Protein AF-A0A011T471-F1 (afdb_monomer_lite)

Structure (mmCIF, N/CA/C/O backbone):
data_AF-A0A011T471-F1
#
_entry.id   AF-A0A011T471-F1
#
loop_
_atom_site.group_PDB
_atom_site.id
_atom_site.type_symbol
_atom_site.label_atom_id
_atom_site.label_alt_id
_atom_site.label_comp_id
_atom_site.label_asym_id
_atom_site.label_entity_id
_atom_site.label_seq_id
_atom_site.pdbx_PDB_ins_code
_atom_site.Cartn_x
_atom_site.Cartn_y
_atom_site.Cartn_z
_atom_site.occupancy
_atom_site.B_iso_or_equiv
_atom_site.auth_seq_id
_atom_site.auth_comp_id
_atom_site.auth_asym_id
_atom_site.auth_atom_id
_atom_site.pdbx_PDB_model_num
ATOM 1 N N . MET A 1 1 ? -47.730 -5.433 64.786 1.00 40.16 1 MET A N 1
ATOM 2 C CA . MET A 1 1 ? -47.830 -6.507 63.775 1.00 40.16 1 MET A CA 1
ATOM 3 C C . MET A 1 1 ? -47.395 -5.892 62.450 1.00 40.16 1 MET A C 1
ATOM 5 O O . MET A 1 1 ? -48.191 -5.248 61.793 1.00 40.16 1 MET A O 1
ATOM 9 N N . GLU A 1 2 ? -46.095 -5.663 62.281 1.00 44.97 2 GLU A N 1
ATOM 10 C CA . GLU A 1 2 ? -45.136 -6.605 61.672 1.00 44.97 2 GLU A CA 1
ATOM 11 C C . GLU A 1 2 ? -45.407 -6.856 60.178 1.00 44.97 2 GLU A C 1
ATOM 13 O O . GLU A 1 2 ? -46.270 -7.660 59.844 1.00 44.97 2 GLU A O 1
ATOM 18 N N . ARG A 1 3 ? -44.616 -6.242 59.282 1.00 47.84 3 ARG A N 1
ATOM 19 C CA . ARG A 1 3 ? -43.534 -6.933 58.549 1.00 47.84 3 ARG A CA 1
ATOM 20 C C . ARG A 1 3 ? -42.792 -6.006 57.574 1.00 47.84 3 ARG A C 1
ATOM 22 O O . ARG A 1 3 ? -43.368 -5.146 56.921 1.00 47.84 3 ARG A O 1
ATOM 29 N N . SER A 1 4 ? -41.485 -6.243 57.564 1.00 54.59 4 SER A N 1
ATOM 30 C CA . SER A 1 4 ? -40.377 -5.610 56.847 1.00 54.59 4 SER A CA 1
ATOM 31 C C . SER A 1 4 ? -40.381 -5.774 55.309 1.00 54.59 4 SER A C 1
ATOM 33 O O . SER A 1 4 ? -41.175 -6.553 54.780 1.00 54.59 4 SER A O 1
ATOM 35 N N . PRO A 1 5 ? -39.478 -5.057 54.600 1.00 54.97 5 PRO A N 1
ATOM 36 C CA . PRO A 1 5 ? -39.485 -4.857 53.151 1.00 54.97 5 PRO A CA 1
ATOM 37 C C . PRO A 1 5 ? -38.735 -5.962 52.386 1.00 54.97 5 PRO A C 1
ATOM 39 O O . PRO A 1 5 ? -37.699 -6.445 52.837 1.00 54.97 5 PRO A O 1
ATOM 42 N N . HIS A 1 6 ? -39.212 -6.310 51.188 1.00 49.66 6 HIS A N 1
ATOM 43 C CA . HIS A 1 6 ? -38.462 -7.102 50.208 1.00 49.66 6 HIS A CA 1
ATOM 44 C C . HIS A 1 6 ? -38.156 -6.243 48.976 1.00 49.66 6 HIS A C 1
ATOM 46 O O . HIS A 1 6 ? -39.046 -5.611 48.412 1.00 49.66 6 HIS A O 1
ATOM 52 N N . GLY A 1 7 ? -36.864 -6.181 48.644 1.00 45.34 7 GLY A N 1
ATOM 53 C CA . GLY A 1 7 ? -36.257 -5.269 47.680 1.00 45.34 7 GLY A CA 1
ATOM 54 C C . GLY A 1 7 ? -36.602 -5.498 46.200 1.00 45.34 7 GLY A C 1
ATOM 55 O O . GLY A 1 7 ? -37.344 -6.417 45.847 1.00 45.34 7 GLY A O 1
ATOM 56 N N . PRO A 1 8 ? -36.061 -4.637 45.322 1.00 47.59 8 PRO A N 1
ATOM 57 C CA . PRO A 1 8 ? -36.344 -4.657 43.894 1.00 47.59 8 PRO A CA 1
ATOM 58 C C . PRO A 1 8 ? -35.704 -5.875 43.218 1.00 47.59 8 PRO A C 1
ATOM 60 O O . PRO A 1 8 ? -34.502 -6.108 43.322 1.00 47.59 8 PRO A O 1
ATOM 63 N N . SER A 1 9 ? -36.524 -6.649 42.505 1.00 52.69 9 SER A N 1
ATOM 64 C CA . SER A 1 9 ? -36.047 -7.663 41.566 1.00 52.69 9 SER A CA 1
ATOM 65 C C . SER A 1 9 ? -35.572 -6.984 40.288 1.00 52.69 9 SER A C 1
ATOM 67 O O . SER A 1 9 ? -36.368 -6.631 39.419 1.00 52.69 9 SER A O 1
ATOM 69 N N . ASP A 1 10 ? -34.258 -6.831 40.203 1.00 44.59 10 ASP A N 1
ATOM 70 C CA . ASP A 1 10 ? -33.508 -6.674 38.965 1.00 44.59 10 ASP A CA 1
ATOM 71 C C . ASP A 1 10 ? -33.844 -7.833 38.012 1.00 44.59 10 ASP A C 1
ATOM 73 O O . ASP A 1 10 ? -33.584 -9.005 38.308 1.00 44.59 10 ASP A O 1
ATOM 77 N N . ARG A 1 11 ? -34.441 -7.524 36.858 1.00 47.59 11 ARG A N 1
ATOM 78 C CA . ARG A 1 11 ? -34.592 -8.478 35.755 1.00 47.59 11 ARG A CA 1
ATOM 79 C C . ARG A 1 11 ? -33.943 -7.886 34.514 1.00 47.59 11 ARG A C 1
ATOM 81 O O . ARG A 1 11 ? -34.537 -7.099 33.784 1.00 47.59 11 ARG A O 1
ATOM 88 N N . LEU A 1 12 ? -32.691 -8.287 34.335 1.00 54.47 12 LEU A N 1
ATOM 89 C CA . LEU A 1 12 ? -31.841 -8.034 33.178 1.00 54.47 12 LEU A CA 1
ATOM 90 C C . LEU A 1 12 ? -32.555 -8.383 31.854 1.00 54.47 12 LEU A C 1
ATOM 92 O O . LEU A 1 12 ? -33.213 -9.427 31.779 1.00 54.47 12 LEU A O 1
ATOM 96 N N . PRO A 1 13 ? -32.380 -7.584 30.786 1.00 47.97 13 PRO A N 1
ATOM 97 C CA . PRO A 1 13 ? -32.756 -7.979 29.437 1.00 47.97 13 PRO A CA 1
ATOM 98 C C . PRO A 1 13 ? -31.849 -9.107 28.924 1.00 47.97 13 PRO A C 1
ATOM 100 O O . PRO A 1 13 ? -30.639 -9.137 29.151 1.00 47.97 13 PRO A O 1
ATOM 103 N N . GLY A 1 14 ? -32.480 -10.071 28.254 1.00 42.22 14 GLY A N 1
ATOM 104 C CA . GLY A 1 14 ? -31.852 -11.275 27.736 1.00 42.22 14 GLY A CA 1
ATOM 105 C C . GLY A 1 14 ? -30.811 -11.011 26.647 1.00 42.22 14 GLY A C 1
ATOM 106 O O . GLY A 1 14 ? -31.019 -10.203 25.749 1.00 42.22 14 GLY A O 1
ATOM 107 N N . ARG A 1 15 ? -29.705 -11.761 26.760 1.00 50.09 15 ARG A N 1
ATOM 108 C CA . ARG A 1 15 ? -29.009 -12.512 25.694 1.00 50.09 15 ARG A CA 1
ATOM 109 C C . ARG A 1 15 ? -29.400 -12.048 24.280 1.00 50.09 15 ARG A C 1
ATOM 111 O O . ARG A 1 15 ? -30.465 -12.396 23.795 1.00 50.09 15 ARG A O 1
ATOM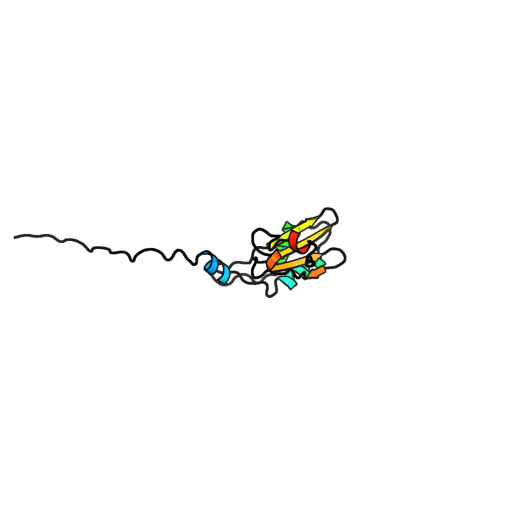 118 N N . GLY A 1 16 ? -28.588 -11.253 23.598 1.00 38.47 16 GLY A N 1
ATOM 119 C CA . GLY A 1 16 ? -27.264 -11.675 23.150 1.00 38.47 16 GLY A CA 1
ATOM 120 C C . GLY A 1 16 ? -27.361 -12.087 21.684 1.00 38.47 16 GLY A C 1
ATOM 121 O O . GLY A 1 16 ? -27.226 -13.264 21.363 1.00 38.47 16 GLY A O 1
ATOM 122 N N . GLU A 1 17 ? -27.634 -11.114 20.812 1.00 40.22 17 GLU A N 1
ATOM 123 C CA . GLU A 1 17 ? -27.456 -11.249 19.367 1.00 40.22 17 GLU A CA 1
ATOM 124 C C . GLU A 1 17 ? -25.958 -11.407 19.075 1.00 40.22 17 GLU A C 1
ATOM 126 O O . GLU A 1 17 ? -25.211 -10.449 18.876 1.00 40.22 17 GLU A O 1
ATOM 131 N N . VAL A 1 18 ? -25.492 -12.651 19.107 1.00 45.94 18 VAL A N 1
ATOM 132 C CA . VAL A 1 18 ? -24.177 -13.050 18.607 1.00 45.94 18 VAL A CA 1
ATOM 133 C C . VAL A 1 18 ? -24.251 -13.137 17.087 1.00 45.94 18 VAL A C 1
ATOM 135 O O . VAL A 1 18 ? -24.429 -14.204 16.513 1.00 45.94 18 VAL A O 1
ATOM 138 N N . GLY A 1 19 ? -24.174 -11.986 16.426 1.00 40.78 19 GLY A N 1
ATOM 139 C CA . GLY A 1 19 ? -24.288 -11.946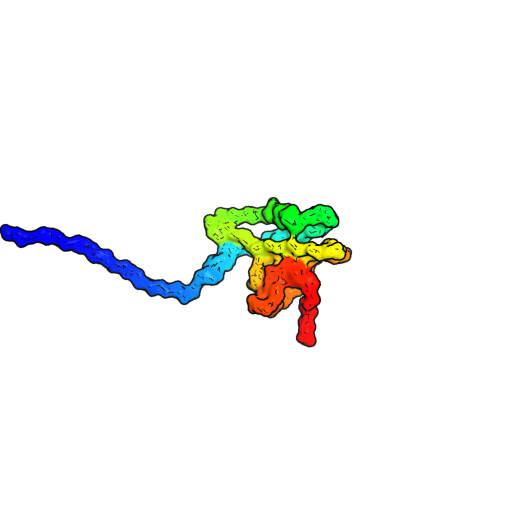 14.971 1.00 40.78 19 GLY A CA 1
ATOM 140 C C . GLY A 1 19 ? -23.851 -10.651 14.305 1.00 40.78 19 GLY A C 1
ATOM 141 O O . GLY A 1 19 ? -24.366 -10.367 13.239 1.00 40.78 19 GLY A O 1
ATOM 142 N N . ASP A 1 20 ? -22.964 -9.839 14.901 1.00 40.16 20 ASP A N 1
ATOM 143 C CA . ASP A 1 20 ? -22.550 -8.583 14.238 1.00 40.16 20 ASP A CA 1
ATOM 144 C C . ASP A 1 20 ? -21.208 -7.977 14.711 1.00 40.16 20 ASP A C 1
ATOM 146 O O . ASP A 1 20 ? -20.893 -6.829 14.413 1.00 40.16 20 ASP A O 1
ATOM 150 N N . ALA A 1 21 ? -20.369 -8.701 15.464 1.00 39.41 21 ALA A N 1
ATOM 151 C CA . ALA A 1 21 ? -19.121 -8.112 15.979 1.00 39.41 21 ALA A CA 1
ATOM 152 C C . ALA A 1 21 ? -18.076 -7.852 14.871 1.00 39.41 21 ALA A C 1
ATOM 154 O O . ALA A 1 21 ? -17.383 -6.836 14.894 1.00 39.41 21 ALA A O 1
ATOM 155 N N . ALA A 1 22 ? -18.010 -8.720 13.856 1.00 43.00 22 ALA A N 1
ATOM 156 C CA . ALA A 1 22 ? -17.083 -8.551 12.736 1.00 43.00 22 ALA A CA 1
ATOM 157 C C . ALA A 1 22 ? -17.525 -7.447 11.756 1.00 43.00 22 ALA A C 1
ATOM 159 O O . ALA A 1 22 ? -16.684 -6.772 11.167 1.00 43.00 22 ALA A O 1
ATOM 160 N N . ALA A 1 23 ? -18.834 -7.216 11.604 1.00 36.72 23 ALA A N 1
ATOM 161 C CA . ALA A 1 23 ? -19.352 -6.164 10.731 1.00 36.72 23 ALA A CA 1
ATOM 162 C C . ALA A 1 23 ? -19.201 -4.765 11.356 1.00 36.72 23 ALA A C 1
ATOM 164 O O . ALA A 1 23 ? -18.864 -3.813 10.650 1.00 36.72 23 ALA A O 1
ATOM 165 N N . ARG A 1 24 ? -19.345 -4.635 12.684 1.00 38.81 24 ARG A N 1
ATOM 166 C CA . ARG A 1 24 ? -19.198 -3.347 13.394 1.00 38.81 24 ARG A CA 1
ATOM 167 C C . ARG A 1 24 ? -17.767 -2.829 13.461 1.00 38.81 24 ARG A C 1
ATOM 169 O O . ARG A 1 24 ? -17.579 -1.619 13.502 1.00 38.81 24 ARG A O 1
ATOM 176 N N . HIS A 1 25 ? -16.761 -3.703 13.430 1.00 45.41 25 HIS A N 1
ATOM 177 C CA . HIS A 1 25 ? -15.358 -3.273 13.356 1.00 45.41 25 HIS A CA 1
ATOM 178 C C . HIS A 1 25 ? -14.988 -2.653 12.002 1.00 45.41 25 HIS A C 1
ATOM 180 O O . HIS A 1 25 ? -14.0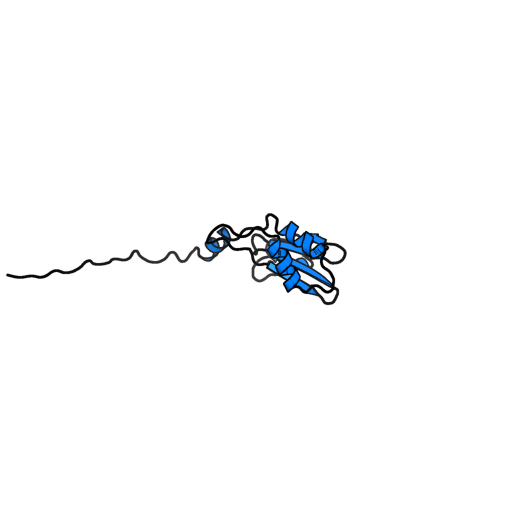75 -1.839 11.934 1.00 45.41 25 HIS A O 1
ATOM 186 N N . LEU A 1 26 ? -15.715 -2.980 10.929 1.00 47.31 26 LEU A N 1
ATOM 187 C CA . LEU A 1 26 ? -15.411 -2.495 9.581 1.00 47.31 26 LEU A CA 1
ATOM 188 C C . LEU A 1 26 ? -15.963 -1.087 9.306 1.00 47.31 26 LEU A C 1
ATOM 190 O O . LEU A 1 26 ? -15.396 -0.367 8.486 1.00 47.31 26 LEU A O 1
ATOM 194 N N . SER A 1 27 ? -17.031 -0.676 9.998 1.00 48.72 27 SER A N 1
ATOM 195 C CA . SER A 1 27 ? -17.639 0.656 9.839 1.00 48.72 27 SER A CA 1
ATOM 196 C C . SER A 1 27 ? -16.823 1.792 10.470 1.00 48.72 27 SER A C 1
ATOM 198 O O . SER A 1 27 ? -17.070 2.948 10.145 1.00 48.72 27 SER A O 1
ATOM 200 N N . GLY A 1 28 ? -15.854 1.481 11.341 1.00 49.81 28 GLY A N 1
ATOM 201 C CA . GLY A 1 28 ? -14.931 2.456 11.941 1.00 49.81 28 GLY A CA 1
ATOM 202 C C . GLY A 1 28 ? -13.574 2.559 11.236 1.00 49.81 28 GLY A C 1
ATOM 203 O O . GLY A 1 28 ? -12.768 3.421 11.575 1.00 49.81 28 GLY A O 1
ATOM 204 N N . LEU A 1 29 ? -13.282 1.697 10.257 1.00 54.03 29 LEU A N 1
ATOM 205 C CA . LEU A 1 29 ? -12.012 1.773 9.541 1.00 54.03 29 LEU A CA 1
ATOM 206 C C . LEU A 1 29 ? -12.089 2.866 8.482 1.00 54.03 29 LEU A C 1
ATOM 208 O O . LEU A 1 29 ? -12.822 2.741 7.492 1.00 54.03 29 LEU A O 1
ATOM 212 N N . ARG A 1 30 ? -11.310 3.935 8.677 1.00 62.69 30 ARG A N 1
ATOM 213 C CA . ARG A 1 30 ? -11.191 4.982 7.664 1.00 62.69 30 ARG A CA 1
ATOM 214 C C . ARG A 1 30 ? -10.506 4.373 6.446 1.00 62.69 30 ARG A C 1
ATOM 216 O O . ARG A 1 30 ? -9.363 3.922 6.508 1.00 62.69 30 ARG A O 1
ATOM 223 N N . GLY A 1 31 ? -11.293 4.268 5.378 1.00 55.91 31 GLY A N 1
ATOM 224 C CA . GLY A 1 31 ? -10.908 3.634 4.130 1.00 55.91 31 GLY A CA 1
ATOM 225 C C . GLY A 1 31 ? -9.850 4.428 3.356 1.00 55.91 31 GLY A C 1
ATOM 226 O O . GLY A 1 31 ? -9.453 5.516 3.763 1.00 55.91 31 GLY A O 1
ATOM 227 N N . PRO A 1 32 ? -9.421 3.891 2.207 1.00 56.38 32 PRO A N 1
ATOM 228 C CA . PRO A 1 32 ? -8.220 4.307 1.487 1.00 56.38 32 PRO A CA 1
ATOM 229 C C . PRO A 1 32 ? -8.264 5.670 0.781 1.00 56.38 32 PRO A C 1
ATOM 231 O O . PRO A 1 32 ? -7.397 5.948 -0.050 1.00 56.38 32 PRO A O 1
ATOM 234 N N . GLU A 1 33 ? -9.256 6.515 1.055 1.00 58.81 33 GLU A N 1
ATOM 235 C CA . GLU A 1 33 ? -9.340 7.837 0.433 1.00 58.81 33 GLU A CA 1
ATOM 236 C C . GLU A 1 33 ? -8.112 8.666 0.842 1.00 58.81 33 GLU A C 1
ATOM 238 O O . GLU A 1 33 ? -7.909 8.976 2.013 1.00 58.81 33 GLU A O 1
ATOM 243 N N . GLY A 1 34 ? -7.228 8.927 -0.126 1.00 70.38 34 GLY A N 1
ATOM 244 C CA . GLY A 1 34 ? -5.909 9.537 0.081 1.00 70.38 34 GLY A CA 1
ATOM 245 C C . GLY A 1 34 ? -4.796 8.578 0.535 1.00 70.38 34 GLY A C 1
ATOM 246 O O . GLY A 1 34 ? -3.622 8.915 0.399 1.00 70.38 34 GLY A O 1
ATOM 247 N N . ALA A 1 35 ? -5.113 7.362 0.996 1.00 85.00 35 ALA A N 1
ATOM 248 C CA . ALA A 1 35 ? -4.102 6.393 1.432 1.00 85.00 35 ALA A CA 1
ATOM 249 C C . ALA A 1 35 ? -3.224 5.916 0.277 1.00 85.00 35 ALA A C 1
ATOM 251 O O . ALA A 1 35 ? -2.008 5.818 0.413 1.00 85.00 35 ALA A O 1
ATOM 252 N N . ALA A 1 36 ? -3.829 5.660 -0.882 1.00 86.38 36 ALA A N 1
ATOM 253 C CA . ALA A 1 36 ? -3.071 5.253 -2.054 1.00 86.38 36 ALA A CA 1
ATOM 254 C C . ALA A 1 36 ? -2.096 6.350 -2.512 1.00 86.38 36 ALA A C 1
ATOM 256 O O . ALA A 1 36 ? -0.979 6.028 -2.893 1.00 86.38 36 ALA A O 1
ATOM 257 N N . ASP A 1 37 ? -2.471 7.627 -2.418 1.00 89.75 37 ASP A N 1
ATOM 258 C CA . ASP A 1 37 ? -1.584 8.746 -2.762 1.00 89.75 37 ASP A CA 1
ATOM 259 C C . ASP A 1 37 ? -0.462 8.931 -1.738 1.00 89.75 37 ASP A C 1
ATOM 261 O O . ASP A 1 37 ? 0.693 9.117 -2.118 1.00 89.75 37 ASP A O 1
ATOM 265 N N . ALA A 1 38 ? -0.767 8.788 -0.445 1.00 91.19 38 ALA A N 1
ATOM 266 C CA . ALA A 1 38 ? 0.241 8.806 0.611 1.00 91.19 38 ALA A CA 1
ATOM 267 C C . ALA A 1 38 ? 1.270 7.676 0.441 1.00 91.19 38 ALA A C 1
ATOM 269 O O . ALA A 1 38 ? 2.476 7.924 0.510 1.00 91.19 38 ALA A O 1
ATOM 270 N N . ILE A 1 39 ? 0.804 6.450 0.176 1.00 93.44 39 ILE A N 1
ATOM 271 C CA . ILE A 1 39 ? 1.669 5.287 -0.056 1.00 93.44 39 ILE A CA 1
ATOM 272 C C . ILE A 1 39 ? 2.504 5.492 -1.322 1.00 93.44 39 ILE A C 1
ATOM 274 O O . ILE A 1 39 ? 3.717 5.307 -1.277 1.00 93.44 39 ILE A O 1
ATOM 278 N N . LEU A 1 40 ? 1.885 5.909 -2.433 1.00 92.69 40 LEU A N 1
ATOM 279 C CA . LEU A 1 40 ? 2.588 6.184 -3.689 1.00 92.69 40 LEU A CA 1
ATOM 280 C C . LEU A 1 40 ? 3.712 7.204 -3.496 1.00 92.69 40 LEU A C 1
ATOM 282 O O . LEU A 1 40 ? 4.836 6.935 -3.909 1.00 92.69 40 LEU A O 1
ATOM 286 N N . ALA A 1 41 ? 3.425 8.338 -2.853 1.00 93.00 41 ALA A N 1
ATOM 287 C CA . ALA A 1 41 ? 4.404 9.400 -2.645 1.00 93.00 41 ALA A CA 1
ATOM 288 C C . ALA A 1 41 ? 5.606 8.908 -1.823 1.00 93.00 41 ALA A C 1
ATOM 290 O O . ALA A 1 41 ? 6.751 9.067 -2.234 1.00 93.00 41 ALA A O 1
ATOM 291 N N . VAL A 1 42 ? 5.357 8.240 -0.692 1.00 94.94 42 VAL A N 1
ATOM 292 C CA . VAL A 1 42 ? 6.439 7.743 0.174 1.00 94.94 42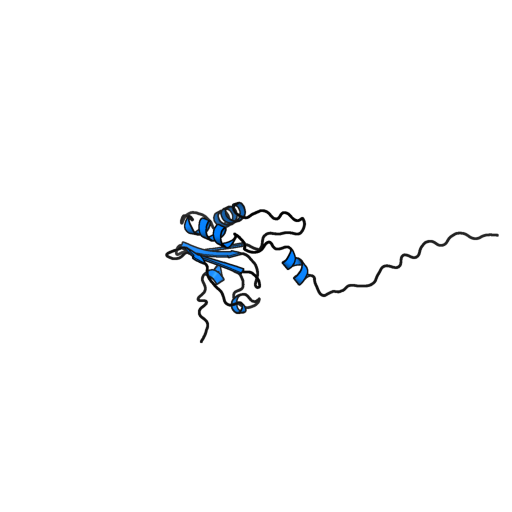 VAL A CA 1
ATOM 293 C C . VAL A 1 42 ? 7.263 6.663 -0.511 1.00 94.94 42 VAL A C 1
ATOM 295 O O . VAL A 1 42 ? 8.490 6.689 -0.455 1.00 94.94 42 VAL A O 1
ATOM 298 N N . VAL A 1 43 ? 6.602 5.700 -1.152 1.00 93.75 43 VAL A N 1
ATOM 299 C CA . VAL A 1 43 ? 7.287 4.573 -1.788 1.00 93.75 43 VAL A CA 1
ATOM 300 C C . VAL A 1 43 ? 8.077 5.035 -3.013 1.00 93.75 43 VAL A C 1
ATOM 302 O O . VAL A 1 43 ? 9.167 4.512 -3.248 1.00 93.75 43 VAL A O 1
ATOM 305 N N . ALA A 1 44 ? 7.584 6.023 -3.767 1.00 93.06 44 ALA A N 1
ATOM 306 C CA . ALA A 1 44 ? 8.305 6.604 -4.899 1.00 93.06 44 ALA A CA 1
ATOM 307 C C . ALA A 1 44 ? 9.601 7.306 -4.473 1.00 93.06 44 ALA A C 1
ATOM 309 O O . ALA A 1 44 ? 10.639 7.073 -5.093 1.00 93.06 44 ALA A O 1
ATOM 310 N N . ASP A 1 45 ? 9.566 8.059 -3.373 1.00 91.44 45 ASP A N 1
ATOM 311 C CA . ASP A 1 45 ? 10.724 8.805 -2.865 1.00 91.44 45 ASP A CA 1
ATOM 312 C C . ASP A 1 45 ? 11.651 7.962 -1.970 1.00 91.44 45 ASP A C 1
ATOM 314 O O . ASP A 1 45 ? 12.718 8.417 -1.551 1.00 91.44 45 ASP A O 1
ATOM 318 N N . ALA A 1 46 ? 11.270 6.719 -1.660 1.00 90.31 46 ALA A N 1
ATOM 319 C CA . ALA A 1 46 ? 12.023 5.857 -0.758 1.00 90.31 46 ALA A CA 1
ATOM 320 C C . ALA A 1 46 ? 13.456 5.608 -1.260 1.00 90.31 46 ALA A C 1
ATOM 322 O O . ALA A 1 46 ? 13.668 5.091 -2.361 1.00 90.31 46 ALA A O 1
ATOM 323 N N . SER A 1 47 ? 14.447 5.895 -0.416 1.00 87.31 47 SER A N 1
ATOM 324 C CA . SER A 1 47 ? 15.828 5.458 -0.643 1.00 87.31 47 SER A CA 1
ATOM 325 C C . SER A 1 47 ? 15.975 3.952 -0.375 1.00 87.31 47 SER A C 1
ATOM 327 O O . SER A 1 47 ? 15.193 3.346 0.369 1.00 87.31 47 SER A O 1
ATOM 329 N N . ALA A 1 48 ? 17.003 3.337 -0.966 1.00 84.88 48 ALA A N 1
ATOM 330 C CA . ALA A 1 48 ? 17.362 1.937 -0.735 1.00 84.88 48 ALA A CA 1
ATOM 331 C C . ALA A 1 48 ? 17.766 1.654 0.725 1.00 84.88 48 ALA A C 1
ATOM 333 O O . ALA A 1 48 ? 17.638 0.524 1.185 1.00 84.88 48 ALA A O 1
ATOM 334 N N . THR A 1 49 ? 18.219 2.674 1.460 1.00 85.69 49 THR A N 1
ATOM 335 C CA . THR A 1 49 ? 18.685 2.552 2.851 1.00 85.69 49 THR A CA 1
ATOM 336 C C . THR A 1 49 ? 17.580 2.704 3.893 1.00 85.69 49 THR A C 1
ATOM 338 O O . THR A 1 49 ? 17.813 2.403 5.058 1.00 85.69 49 THR A O 1
ATOM 341 N N . VAL A 1 50 ? 16.396 3.190 3.501 1.00 93.06 50 VAL A N 1
ATOM 342 C CA . VAL A 1 50 ? 15.281 3.426 4.431 1.00 93.06 50 VAL A CA 1
ATOM 343 C C . VAL A 1 50 ? 14.614 2.097 4.775 1.00 93.06 50 VAL A C 1
ATOM 345 O O . VAL A 1 50 ? 14.243 1.319 3.881 1.00 93.06 50 VAL A O 1
ATOM 348 N N . SER A 1 51 ? 14.447 1.851 6.072 1.00 94.12 51 SER A N 1
ATOM 349 C CA . SER A 1 51 ? 13.815 0.642 6.598 1.00 94.12 51 SER A CA 1
ATOM 350 C C . SER A 1 51 ? 12.304 0.618 6.333 1.00 94.12 51 SER A C 1
ATOM 352 O O . SER A 1 51 ? 11.673 1.651 6.119 1.00 94.12 51 SER A O 1
ATOM 354 N N . THR A 1 52 ? 11.687 -0.566 6.355 1.00 94.31 52 THR A N 1
ATOM 355 C CA . THR A 1 52 ? 10.229 -0.694 6.165 1.00 94.31 52 THR A CA 1
ATOM 356 C C . THR A 1 52 ? 9.438 0.021 7.261 1.00 94.31 52 THR A C 1
ATOM 358 O O . THR A 1 52 ? 8.467 0.698 6.948 1.00 94.31 52 THR A O 1
ATOM 361 N N . SER A 1 53 ? 9.904 -0.031 8.512 1.00 95.50 53 SER A N 1
ATOM 362 C CA . SER A 1 53 ? 9.297 0.680 9.650 1.00 95.50 53 SER A CA 1
ATOM 363 C C . SER A 1 53 ? 9.309 2.206 9.477 1.00 95.50 53 SER A C 1
ATOM 365 O O . SER A 1 53 ? 8.323 2.891 9.766 1.00 95.50 53 SER A O 1
ATOM 367 N N . GLU A 1 54 ? 10.400 2.765 8.944 1.00 95.62 54 GLU A N 1
ATOM 368 C CA . GLU A 1 54 ? 10.467 4.196 8.627 1.00 95.62 54 GLU A CA 1
ATOM 369 C C . GLU A 1 54 ? 9.506 4.572 7.494 1.00 95.62 54 GLU A C 1
ATOM 371 O O . GLU A 1 54 ? 8.858 5.617 7.567 1.00 95.62 54 GLU A O 1
ATOM 376 N N . LEU A 1 55 ? 9.364 3.717 6.473 1.00 95.38 55 LEU A N 1
ATOM 377 C CA . LEU A 1 55 ? 8.377 3.925 5.409 1.00 95.38 55 LEU A CA 1
ATOM 378 C C . LEU A 1 55 ? 6.950 3.882 5.957 1.00 95.38 55 LEU A C 1
ATOM 380 O O . LEU A 1 55 ? 6.160 4.769 5.645 1.00 95.38 55 LEU A O 1
ATOM 384 N N . GLU A 1 56 ? 6.627 2.899 6.797 1.00 95.19 56 GLU A N 1
ATOM 385 C CA . GLU A 1 56 ? 5.321 2.790 7.454 1.00 95.19 56 GLU A CA 1
ATOM 386 C C . GLU A 1 56 ? 5.013 4.049 8.263 1.00 95.19 56 GLU A C 1
ATOM 388 O O . GLU A 1 56 ? 3.961 4.662 8.084 1.00 95.19 56 GLU A O 1
ATOM 393 N N . SER A 1 57 ? 5.969 4.507 9.070 1.00 95.00 57 SER A N 1
ATOM 394 C CA . SER A 1 57 ? 5.838 5.736 9.857 1.00 95.00 57 SER A CA 1
ATOM 395 C C . SER A 1 57 ? 5.618 6.967 8.970 1.00 95.00 57 SER A C 1
ATOM 397 O O . SER A 1 57 ? 4.743 7.790 9.245 1.00 95.00 57 SER A O 1
ATOM 399 N N . ALA A 1 58 ? 6.366 7.086 7.871 1.00 94.94 58 ALA A N 1
ATOM 400 C CA . ALA A 1 58 ? 6.245 8.191 6.922 1.00 94.94 58 ALA A CA 1
ATOM 401 C C . ALA A 1 58 ? 4.915 8.185 6.147 1.00 94.94 58 ALA A C 1
ATOM 403 O O . ALA A 1 58 ? 4.418 9.256 5.781 1.00 94.94 58 ALA A O 1
ATOM 404 N N . ILE A 1 59 ? 4.344 7.005 5.887 1.00 93.62 59 ILE A N 1
ATOM 405 C CA . ILE A 1 59 ? 3.008 6.850 5.299 1.00 93.62 59 ILE A CA 1
ATOM 406 C C . ILE A 1 59 ? 1.960 7.283 6.318 1.00 93.62 59 ILE A C 1
ATOM 408 O O . ILE A 1 59 ? 1.160 8.165 6.015 1.00 93.62 59 ILE A O 1
ATOM 412 N N . LEU A 1 60 ? 1.994 6.723 7.531 1.00 91.56 60 LEU A N 1
ATOM 413 C CA . LEU A 1 60 ? 1.038 7.033 8.598 1.00 91.56 60 LEU A CA 1
ATOM 414 C C . LEU A 1 60 ? 1.008 8.533 8.920 1.00 91.56 60 LEU A C 1
ATOM 416 O O . LEU A 1 60 ? -0.069 9.093 9.092 1.00 91.56 60 LEU A O 1
ATOM 420 N N . ALA A 1 61 ? 2.164 9.204 8.910 1.00 92.38 61 ALA A N 1
ATOM 421 C CA . ALA A 1 61 ? 2.271 10.646 9.137 1.00 92.38 61 ALA A CA 1
ATOM 422 C C . ALA A 1 61 ? 1.579 11.512 8.065 1.00 92.38 61 ALA A C 1
ATOM 424 O O . ALA A 1 61 ? 1.271 12.675 8.321 1.00 92.38 61 ALA A O 1
ATOM 425 N N . ARG A 1 62 ? 1.345 10.974 6.861 1.00 91.00 62 ARG A N 1
ATOM 426 C CA . ARG A 1 62 ? 0.628 11.660 5.772 1.00 91.00 62 ARG A CA 1
ATOM 427 C C . ARG A 1 62 ? -0.870 11.373 5.775 1.00 91.00 62 ARG A C 1
ATOM 429 O O . ARG A 1 62 ? -1.618 12.058 5.079 1.00 91.00 62 ARG A O 1
ATOM 436 N N . LEU A 1 63 ? -1.314 10.361 6.517 1.00 88.12 63 LEU A N 1
ATOM 437 C CA . LEU A 1 63 ? -2.725 10.021 6.608 1.00 88.12 63 LEU A CA 1
ATOM 438 C C . LEU A 1 63 ? -3.442 10.984 7.550 1.00 88.12 63 LEU A C 1
ATOM 440 O O . LEU A 1 63 ? -2.922 11.393 8.586 1.00 88.12 63 LEU A O 1
ATOM 444 N N . THR A 1 64 ? -4.683 11.319 7.207 1.00 83.75 64 THR A N 1
ATOM 445 C CA . THR A 1 64 ? -5.556 12.037 8.133 1.00 83.75 64 THR A CA 1
ATOM 446 C C . THR A 1 64 ? -5.846 11.151 9.338 1.00 83.75 64 THR A C 1
ATOM 448 O O . THR A 1 64 ? -6.331 10.028 9.181 1.00 83.75 64 THR A O 1
ATOM 451 N N . ALA A 1 65 ? -5.573 11.673 10.533 1.00 80.25 65 ALA A N 1
ATOM 452 C CA . ALA A 1 65 ? -5.857 10.971 11.773 1.00 80.25 65 ALA A CA 1
ATOM 453 C C . ALA A 1 65 ? -7.364 10.659 11.902 1.00 80.25 65 ALA A C 1
ATOM 455 O O . ALA A 1 65 ? -8.195 11.487 11.512 1.00 80.25 65 ALA A O 1
ATOM 456 N N . PRO A 1 66 ? -7.731 9.491 12.459 1.00 81.94 66 PRO A N 1
ATOM 457 C CA . PRO A 1 66 ? -9.106 9.195 12.841 1.00 81.94 66 PRO A CA 1
ATOM 458 C C . PRO A 1 66 ? -9.652 10.267 13.789 1.00 81.94 66 PRO A C 1
ATOM 460 O O . PRO A 1 66 ? -8.947 10.716 14.694 1.00 81.94 66 PRO A O 1
ATOM 463 N N . THR A 1 67 ? -10.898 10.686 13.581 1.00 83.31 67 THR A N 1
ATOM 464 C CA . THR A 1 67 ? -11.521 11.773 14.362 1.00 83.31 67 THR A CA 1
ATOM 465 C C . THR A 1 67 ? -12.583 11.263 15.329 1.00 83.31 67 THR A C 1
ATOM 467 O O . THR A 1 67 ? -12.874 11.916 16.330 1.00 83.31 67 THR A O 1
ATOM 470 N N . GLY A 1 68 ? -13.152 10.088 15.052 1.00 82.38 68 GLY A N 1
ATOM 471 C CA . GLY A 1 68 ? -14.120 9.432 15.922 1.00 82.38 68 GLY A CA 1
ATOM 472 C C . GLY A 1 68 ? -13.468 8.537 16.988 1.00 82.38 68 GLY A C 1
ATOM 473 O O . GLY A 1 68 ? -12.425 7.937 16.739 1.00 82.38 68 GLY A O 1
ATOM 474 N N . PRO A 1 69 ? -14.113 8.346 18.154 1.00 78.31 69 PRO A N 1
ATOM 475 C CA . PRO A 1 69 ? -13.589 7.523 19.255 1.00 78.31 69 PRO A CA 1
ATOM 476 C C . PRO A 1 69 ? -13.512 6.021 18.939 1.00 78.31 69 PRO A C 1
ATOM 478 O O . PRO A 1 69 ? -12.849 5.269 19.647 1.00 78.31 69 PRO A O 1
ATOM 481 N N . TYR A 1 70 ? -14.201 5.583 17.886 1.00 81.56 70 TYR A N 1
ATOM 482 C CA . TYR A 1 70 ? -14.183 4.205 17.392 1.00 81.56 70 TYR A CA 1
ATOM 483 C C . TYR A 1 70 ? -13.533 4.096 16.013 1.00 81.56 70 TYR A C 1
ATOM 485 O O . TYR A 1 70 ? -13.497 3.007 15.440 1.00 81.56 70 TYR A O 1
ATOM 493 N N . GLU A 1 71 ? -13.061 5.217 15.461 1.00 80.06 71 GLU A N 1
ATOM 494 C CA . GLU A 1 71 ? -12.389 5.202 14.176 1.00 80.06 71 GLU A CA 1
ATOM 495 C C . GLU A 1 71 ? -10.937 4.771 14.354 1.00 80.06 71 GLU A C 1
ATOM 497 O O . GLU A 1 71 ? -10.229 5.238 15.246 1.00 80.06 71 GLU A O 1
ATOM 502 N N . GLN A 1 72 ? -10.483 3.881 13.481 1.00 83.56 72 GLN A N 1
ATOM 503 C CA . GLN A 1 72 ? -9.101 3.420 13.454 1.00 83.56 72 GLN A CA 1
ATOM 504 C C . GLN A 1 72 ? -8.580 3.476 12.022 1.00 83.56 72 GLN A C 1
ATOM 506 O O . GLN A 1 72 ? -9.341 3.366 11.053 1.00 83.56 72 GLN A O 1
ATOM 511 N N . LEU A 1 73 ? -7.268 3.656 11.886 1.00 85.25 73 LEU A N 1
ATOM 512 C CA . LEU A 1 73 ? -6.626 3.482 10.592 1.00 85.25 73 LEU A CA 1
ATOM 513 C C . LEU A 1 73 ? -6.699 2.011 10.196 1.00 85.25 73 LEU A C 1
ATOM 515 O O . LEU A 1 73 ? -6.531 1.113 11.022 1.00 85.25 73 LEU A O 1
ATOM 519 N N . ALA A 1 74 ? -6.955 1.778 8.914 1.00 88.12 74 ALA A N 1
ATOM 520 C CA . ALA A 1 74 ? -6.866 0.442 8.357 1.00 88.12 74 ALA A CA 1
ATOM 521 C C . ALA A 1 74 ? -5.432 -0.114 8.521 1.00 88.12 74 ALA A C 1
ATOM 523 O O . ALA A 1 74 ? -4.479 0.670 8.467 1.00 88.12 74 ALA A O 1
ATOM 524 N N . PRO A 1 75 ? -5.262 -1.439 8.686 1.00 89.44 75 PRO A N 1
ATOM 525 C CA . PRO A 1 75 ? -3.941 -2.051 8.801 1.00 89.44 75 PRO A CA 1
ATOM 526 C C . PRO A 1 75 ? -3.050 -1.674 7.617 1.00 89.44 75 PRO A C 1
ATOM 528 O O . PRO A 1 75 ? -3.506 -1.743 6.475 1.00 89.44 75 PRO A O 1
ATOM 531 N N . LEU A 1 76 ? -1.807 -1.281 7.900 1.00 93.31 76 LEU A N 1
ATOM 532 C CA . LEU A 1 76 ? -0.760 -0.979 6.925 1.00 93.31 76 LEU A CA 1
ATOM 533 C C . LEU A 1 76 ? 0.329 -2.048 7.029 1.00 93.31 76 LEU A C 1
ATOM 535 O O . LEU A 1 76 ? 0.709 -2.436 8.130 1.00 93.31 76 LEU A O 1
ATOM 539 N N . GLU A 1 77 ? 0.841 -2.483 5.886 1.00 94.94 77 GLU A N 1
ATOM 540 C CA . GLU A 1 77 ? 1.998 -3.371 5.798 1.00 94.94 77 GLU A CA 1
ATOM 541 C C . GLU A 1 77 ? 2.907 -2.888 4.667 1.00 94.94 77 GLU A C 1
ATOM 543 O O . GLU A 1 77 ? 2.433 -2.639 3.551 1.00 94.94 77 GLU A O 1
ATOM 548 N N . VAL A 1 78 ? 4.210 -2.786 4.935 1.00 96.50 78 VAL A N 1
ATOM 549 C CA . VAL A 1 78 ? 5.232 -2.536 3.915 1.00 96.50 78 VAL A CA 1
ATOM 550 C C . VAL A 1 78 ? 6.272 -3.649 3.937 1.00 96.50 78 VAL A C 1
ATOM 552 O O . VAL A 1 78 ? 6.942 -3.899 4.936 1.00 96.50 78 VAL A O 1
ATOM 555 N N . VAL A 1 79 ? 6.475 -4.279 2.784 1.00 95.69 79 VAL A N 1
ATOM 556 C CA . VAL A 1 79 ? 7.506 -5.295 2.576 1.00 95.69 79 VAL A CA 1
ATOM 557 C C . VAL A 1 79 ? 8.540 -4.808 1.575 1.00 95.69 79 VAL A C 1
ATOM 559 O O . VAL A 1 79 ? 8.216 -4.180 0.565 1.00 95.69 79 VAL A O 1
ATOM 562 N N . ARG A 1 80 ? 9.801 -5.153 1.827 1.00 94.31 80 ARG A N 1
ATOM 563 C CA . ARG A 1 80 ? 10.919 -4.930 0.911 1.00 94.31 80 ARG A CA 1
ATOM 564 C C . ARG A 1 80 ? 11.664 -6.243 0.710 1.00 94.31 80 ARG A C 1
ATOM 566 O O . ARG A 1 80 ? 11.896 -6.970 1.671 1.00 94.31 80 ARG A O 1
ATOM 573 N N . THR A 1 81 ? 12.042 -6.552 -0.523 1.00 90.19 81 THR A N 1
ATOM 574 C CA . THR A 1 81 ? 12.895 -7.715 -0.829 1.00 90.19 81 THR A CA 1
ATOM 575 C C . THR A 1 81 ? 14.360 -7.337 -0.968 1.00 90.19 81 THR A C 1
ATOM 577 O O . THR A 1 81 ? 14.718 -6.162 -1.023 1.00 90.19 81 THR A O 1
ATOM 580 N N . ALA A 1 82 ? 15.210 -8.361 -1.043 1.00 87.56 82 ALA A N 1
ATOM 581 C CA . ALA A 1 82 ? 16.653 -8.215 -1.189 1.00 87.56 82 ALA A CA 1
ATOM 582 C C . ALA A 1 82 ? 17.080 -7.471 -2.472 1.00 87.56 82 ALA A C 1
ATOM 584 O O . ALA A 1 82 ? 18.087 -6.776 -2.456 1.00 87.56 82 ALA A O 1
ATOM 585 N N . ASP A 1 83 ? 16.305 -7.572 -3.554 1.00 86.25 83 ASP A N 1
ATOM 586 C CA . ASP A 1 83 ? 16.487 -6.830 -4.815 1.00 86.25 83 ASP A CA 1
ATOM 587 C C . ASP A 1 83 ? 15.973 -5.377 -4.747 1.00 86.25 83 ASP A C 1
ATOM 589 O O . ASP A 1 83 ? 16.059 -4.639 -5.722 1.00 86.25 83 ASP A O 1
ATOM 593 N N . GLY A 1 84 ? 15.450 -4.939 -3.597 1.00 88.25 84 GLY A N 1
ATOM 594 C CA . GLY A 1 84 ? 15.044 -3.555 -3.353 1.00 88.25 84 GLY A CA 1
ATOM 595 C C . GLY A 1 84 ? 13.599 -3.226 -3.728 1.00 88.25 84 GLY A C 1
ATOM 596 O O . GLY A 1 84 ? 13.136 -2.139 -3.375 1.00 88.25 84 GLY A O 1
ATOM 597 N N . ALA A 1 85 ? 12.869 -4.154 -4.353 1.00 91.81 85 ALA A N 1
ATOM 598 C CA . ALA A 1 85 ? 11.459 -3.975 -4.680 1.00 91.81 85 ALA A CA 1
ATOM 599 C C . ALA A 1 85 ? 10.593 -3.834 -3.418 1.00 91.81 85 ALA A C 1
ATOM 601 O O . ALA A 1 85 ? 10.785 -4.541 -2.421 1.00 91.81 85 ALA A O 1
ATOM 602 N N . ILE A 1 86 ? 9.611 -2.934 -3.477 1.00 95.12 86 ILE A N 1
ATOM 603 C CA . ILE A 1 86 ? 8.726 -2.594 -2.356 1.00 95.12 86 ILE A CA 1
ATOM 604 C C . ILE A 1 86 ? 7.295 -2.995 -2.705 1.00 95.12 86 ILE A C 1
ATOM 606 O O . ILE A 1 86 ? 6.816 -2.728 -3.806 1.00 95.12 86 ILE A O 1
ATOM 610 N N . GLY A 1 87 ? 6.608 -3.627 -1.760 1.00 95.62 87 GLY A N 1
ATOM 611 C CA . GLY A 1 87 ? 5.167 -3.844 -1.797 1.00 95.62 87 GLY A CA 1
ATOM 612 C C . GLY A 1 87 ? 4.536 -3.215 -0.566 1.00 95.62 87 GLY A C 1
ATOM 613 O O . GLY A 1 87 ? 5.024 -3.415 0.541 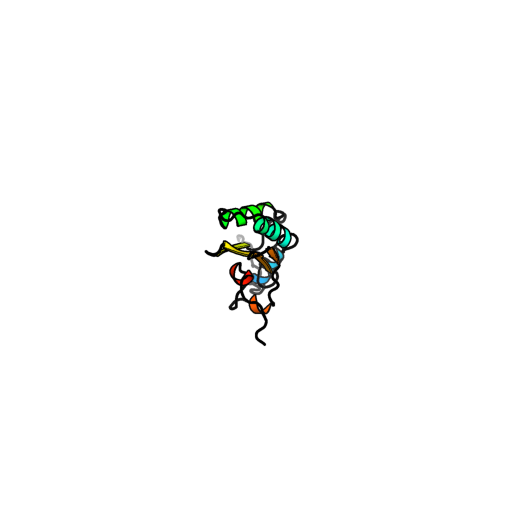1.00 95.62 87 GLY A O 1
ATOM 614 N N . ALA A 1 88 ? 3.473 -2.447 -0.750 1.00 96.00 88 ALA A N 1
ATOM 615 C CA . ALA A 1 88 ? 2.747 -1.813 0.336 1.00 96.00 88 ALA A CA 1
ATOM 616 C C . ALA A 1 88 ? 1.257 -2.107 0.198 1.00 96.00 88 ALA A C 1
ATOM 618 O O . ALA A 1 88 ? 0.707 -2.088 -0.908 1.00 96.00 88 ALA A O 1
ATOM 619 N N . SER A 1 89 ? 0.604 -2.359 1.324 1.00 95.06 89 SER A N 1
ATOM 620 C CA . SER A 1 89 ? -0.835 -2.568 1.374 1.00 95.06 89 SER A CA 1
ATOM 621 C C . SER A 1 89 ? -1.469 -1.835 2.531 1.00 95.06 89 SER A C 1
ATOM 623 O O . SER A 1 89 ? -0.906 -1.810 3.622 1.00 95.06 89 SER A O 1
ATOM 625 N N . MET A 1 90 ? -2.672 -1.312 2.318 1.00 93.06 90 MET A N 1
ATOM 626 C CA . MET A 1 90 ? -3.482 -0.778 3.402 1.00 93.06 90 MET A CA 1
ATOM 627 C C . MET A 1 90 ? -4.937 -1.204 3.255 1.00 93.06 90 MET A C 1
ATOM 629 O O . MET A 1 90 ? -5.523 -1.057 2.180 1.00 93.06 90 MET A O 1
ATOM 633 N N . GLY A 1 91 ? -5.530 -1.691 4.342 1.00 90.75 91 GLY A N 1
ATOM 634 C CA . GLY A 1 91 ? -6.946 -2.037 4.384 1.00 90.75 91 GLY A CA 1
ATOM 635 C C . GLY A 1 91 ? -7.235 -3.488 4.727 1.00 90.75 91 GLY A C 1
ATOM 636 O O . GLY A 1 91 ? -6.521 -4.130 5.491 1.00 90.75 91 GLY A O 1
ATOM 637 N N . THR A 1 92 ? -8.352 -3.976 4.196 1.00 88.38 92 THR A N 1
ATOM 638 C CA . THR A 1 92 ? -8.885 -5.320 4.461 1.00 88.38 92 THR A CA 1
ATOM 639 C C . THR A 1 92 ? -9.301 -5.998 3.159 1.00 88.38 92 THR A C 1
ATOM 641 O O . THR A 1 92 ? -9.251 -5.390 2.087 1.00 88.38 92 THR A O 1
ATOM 644 N N . GLU A 1 93 ? -9.790 -7.236 3.228 1.00 86.56 93 GLU A N 1
ATOM 645 C CA . GLU A 1 93 ? -10.260 -8.011 2.075 1.00 86.56 93 GLU A CA 1
ATOM 646 C C . GLU A 1 93 ? -11.350 -7.305 1.250 1.00 86.56 93 GLU A C 1
ATOM 648 O O . GLU A 1 93 ? -11.531 -7.568 0.059 1.00 86.56 93 GLU A O 1
ATOM 653 N N . ARG A 1 94 ? -12.096 -6.383 1.873 1.00 83.44 94 ARG A N 1
ATOM 654 C CA . ARG A 1 94 ? -13.204 -5.662 1.228 1.00 83.44 94 ARG A CA 1
ATOM 655 C C . ARG A 1 94 ? -12.790 -4.342 0.594 1.00 83.44 94 ARG A C 1
ATOM 657 O O . ARG A 1 94 ? -13.450 -3.918 -0.361 1.00 83.44 94 ARG A O 1
ATOM 664 N N . ARG A 1 95 ? -11.774 -3.688 1.159 1.00 85.75 95 ARG A N 1
ATOM 665 C CA . ARG A 1 95 ? -11.282 -2.350 0.802 1.00 85.75 95 ARG A CA 1
ATOM 666 C C . ARG A 1 95 ? -9.763 -2.347 0.950 1.00 85.75 95 ARG A C 1
ATOM 668 O O . ARG A 1 95 ? -9.253 -1.897 1.969 1.00 85.75 95 ARG A O 1
ATOM 675 N N . CYS A 1 96 ? -9.075 -2.888 -0.050 1.00 91.31 96 CYS A N 1
ATOM 676 C CA . CYS A 1 96 ? -7.621 -2.986 -0.062 1.00 91.31 96 CYS A CA 1
ATOM 677 C C . CYS A 1 96 ? -7.022 -1.995 -1.058 1.00 91.31 96 CYS A C 1
ATOM 679 O O . CYS A 1 96 ? -7.482 -1.896 -2.197 1.00 91.31 96 CYS A O 1
ATOM 681 N N . VAL A 1 97 ? -5.972 -1.303 -0.635 1.00 92.75 97 VAL A N 1
ATOM 682 C CA . VAL A 1 97 ? -5.034 -0.617 -1.521 1.00 92.75 97 VAL A CA 1
ATOM 683 C C . VAL A 1 97 ? -3.767 -1.431 -1.582 1.00 92.75 97 VAL A C 1
ATOM 685 O O . VAL A 1 97 ? -3.241 -1.811 -0.543 1.00 92.75 97 VAL A O 1
ATOM 688 N N . LEU A 1 98 ? -3.272 -1.644 -2.796 1.00 93.50 98 LEU A N 1
ATOM 689 C CA . LEU A 1 98 ? -1.985 -2.262 -3.059 1.00 93.50 98 LEU A CA 1
ATOM 690 C C . LEU A 1 98 ? -1.154 -1.304 -3.913 1.00 93.50 98 LEU A C 1
ATOM 692 O O . LEU A 1 98 ? -1.646 -0.741 -4.894 1.00 93.50 98 LEU A O 1
ATOM 696 N N . VAL A 1 99 ? 0.104 -1.121 -3.540 1.00 94.69 99 VAL A N 1
ATOM 697 C CA . VAL A 1 99 ? 1.091 -0.335 -4.283 1.00 94.69 99 VAL A CA 1
ATOM 698 C C . VAL A 1 99 ? 2.362 -1.155 -4.381 1.00 94.69 99 VAL A C 1
ATOM 700 O O . VAL A 1 99 ? 2.773 -1.790 -3.408 1.00 94.69 99 VAL A O 1
ATOM 703 N N . ARG A 1 100 ? 3.009 -1.124 -5.542 1.00 94.62 100 ARG A N 1
ATOM 704 C CA . ARG A 1 100 ? 4.323 -1.740 -5.721 1.00 94.62 100 ARG A CA 1
ATOM 705 C C . ARG A 1 100 ? 5.315 -0.764 -6.324 1.00 94.62 100 ARG A C 1
ATOM 707 O O . ARG A 1 100 ? 4.928 0.142 -7.061 1.00 94.62 100 ARG A O 1
ATOM 714 N N . ARG A 1 101 ? 6.594 -1.001 -6.038 1.00 94.12 101 ARG A N 1
ATOM 715 C CA . ARG A 1 101 ? 7.725 -0.373 -6.716 1.00 94.12 101 ARG A CA 1
ATOM 716 C C . ARG A 1 101 ? 8.744 -1.419 -7.132 1.00 94.12 101 ARG A C 1
ATOM 718 O O . ARG A 1 101 ? 9.296 -2.108 -6.276 1.00 94.12 101 ARG A O 1
ATOM 725 N N . VAL A 1 102 ? 8.978 -1.503 -8.439 1.00 86.69 102 VAL A N 1
ATOM 726 C CA . VAL A 1 102 ? 10.038 -2.319 -9.054 1.00 86.69 102 VAL A CA 1
ATOM 727 C C . VAL A 1 102 ? 10.887 -1.399 -9.936 1.00 86.69 102 VAL A C 1
ATOM 729 O O . VAL A 1 102 ? 11.895 -0.894 -9.459 1.00 86.69 102 VAL A O 1
ATOM 732 N N . ASP A 1 103 ? 10.387 -1.034 -11.121 1.00 82.56 103 ASP A N 1
ATOM 733 C CA . ASP A 1 103 ? 11.027 -0.091 -12.065 1.00 82.56 103 ASP A CA 1
ATOM 734 C C . ASP A 1 103 ? 10.294 1.263 -12.154 1.00 82.56 103 ASP A C 1
ATOM 736 O O . ASP A 1 103 ? 10.418 2.036 -13.100 1.00 82.56 103 ASP A O 1
ATOM 740 N N . GLY A 1 104 ? 9.466 1.528 -11.153 1.00 87.44 104 GLY A N 1
ATOM 741 C CA . GLY A 1 104 ? 8.500 2.613 -11.102 1.00 87.44 104 GLY A CA 1
ATOM 742 C C . GLY A 1 104 ? 7.462 2.287 -10.041 1.00 87.44 104 GLY A C 1
ATOM 743 O O . GLY A 1 104 ? 7.346 1.131 -9.625 1.00 87.44 104 GLY A O 1
ATOM 744 N N . THR A 1 105 ? 6.748 3.300 -9.566 1.00 92.69 105 THR A N 1
ATOM 745 C CA . THR A 1 105 ? 5.758 3.136 -8.499 1.00 92.69 105 THR A CA 1
ATOM 746 C C . THR A 1 105 ? 4.361 3.178 -9.094 1.00 92.69 105 THR A C 1
ATOM 748 O O . THR A 1 105 ? 4.007 4.144 -9.766 1.00 92.69 105 THR A O 1
ATOM 751 N N . GLU A 1 106 ? 3.553 2.156 -8.831 1.00 91.88 106 GLU A N 1
ATOM 752 C CA . GLU A 1 106 ? 2.196 2.069 -9.369 1.00 91.88 106 GLU A CA 1
ATOM 753 C C . GLU A 1 106 ? 1.201 1.470 -8.376 1.00 91.88 106 GLU A C 1
ATOM 755 O O . GLU A 1 106 ? 1.559 0.733 -7.451 1.00 91.88 106 GLU A O 1
ATOM 760 N N . ARG A 1 107 ? -0.081 1.773 -8.602 1.00 91.38 107 ARG A N 1
ATOM 761 C CA . ARG A 1 107 ? -1.185 1.105 -7.911 1.00 91.38 107 ARG A CA 1
ATOM 762 C C . ARG A 1 107 ? -1.424 -0.255 -8.543 1.00 91.38 107 ARG A C 1
ATOM 764 O O . ARG A 1 107 ? -1.471 -0.384 -9.762 1.00 91.38 107 ARG A O 1
ATOM 771 N N . VAL A 1 108 ? -1.651 -1.245 -7.697 1.00 90.44 108 VAL A N 1
ATOM 772 C CA . VAL A 1 108 ? -1.909 -2.620 -8.105 1.00 90.44 108 VAL A CA 1
ATOM 773 C C . VAL A 1 108 ? -3.374 -2.934 -7.855 1.00 90.44 108 VAL A C 1
ATOM 775 O O . VAL A 1 108 ? -3.891 -2.739 -6.755 1.00 90.44 108 VAL A O 1
ATOM 778 N N . TYR A 1 109 ? -4.055 -3.421 -8.888 1.00 87.00 109 TYR A N 1
ATOM 779 C CA . TYR A 1 109 ? -5.423 -3.898 -8.760 1.00 87.00 109 TYR A CA 1
ATOM 780 C C . TYR A 1 109 ? -5.427 -5.413 -8.561 1.00 87.00 109 TYR A C 1
ATOM 782 O O . TYR A 1 109 ? -4.962 -6.156 -9.422 1.00 87.00 109 TYR A O 1
ATOM 790 N N . ALA A 1 110 ? -5.981 -5.863 -7.436 1.00 86.62 110 ALA A N 1
ATOM 791 C CA . ALA A 1 110 ? -6.213 -7.274 -7.163 1.00 86.62 110 ALA A CA 1
ATOM 792 C C . ALA A 1 110 ? -7.706 -7.603 -7.292 1.00 86.62 110 ALA A C 1
ATOM 794 O O . ALA A 1 110 ? -8.532 -6.961 -6.630 1.00 86.62 110 ALA A O 1
ATOM 795 N N . PRO A 1 111 ? -8.071 -8.633 -8.076 1.00 86.81 111 PRO A N 1
ATOM 796 C CA . PRO A 1 111 ? -9.385 -9.252 -7.984 1.00 86.81 111 PRO A CA 1
ATOM 797 C C . PRO A 1 111 ? -9.767 -9.588 -6.536 1.00 86.81 111 PRO A C 1
ATOM 799 O O . PRO A 1 111 ? -8.949 -10.093 -5.766 1.00 86.81 111 PRO A O 1
ATOM 802 N N . ARG A 1 112 ? -11.039 -9.361 -6.169 1.00 85.12 112 ARG A N 1
ATOM 803 C CA . ARG A 1 112 ? -11.541 -9.586 -4.795 1.00 85.12 112 ARG A CA 1
ATOM 804 C C . ARG A 1 112 ? -11.294 -11.000 -4.272 1.00 85.12 112 ARG A C 1
ATOM 806 O O . ARG A 1 112 ? -11.177 -11.152 -3.060 1.00 85.12 112 ARG A O 1
ATOM 813 N N . VAL A 1 113 ? -11.248 -11.999 -5.158 1.00 87.44 113 VAL A N 1
ATOM 814 C CA . VAL A 1 113 ? -10.978 -13.394 -4.785 1.00 87.44 113 VAL A CA 1
ATOM 815 C C . VAL A 1 113 ? -9.624 -13.518 -4.088 1.00 87.44 113 VAL A C 1
ATOM 817 O O . VAL A 1 113 ? -9.580 -14.025 -2.979 1.00 87.44 113 VAL A O 1
ATOM 820 N N . TYR A 1 114 ? -8.561 -12.909 -4.621 1.00 88.62 114 TYR A N 1
ATOM 821 C CA . TYR A 1 114 ? -7.227 -12.980 -4.014 1.00 88.62 114 TYR A CA 1
ATOM 822 C C . TYR A 1 114 ? -7.122 -12.285 -2.665 1.00 88.62 114 TYR A C 1
ATOM 824 O O . TYR A 1 114 ? -6.211 -12.570 -1.896 1.00 88.62 114 TYR A O 1
ATOM 832 N N . LEU A 1 115 ? -8.031 -11.356 -2.382 1.00 90.44 115 LEU A N 1
ATOM 833 C CA . LEU A 1 115 ? -8.037 -10.618 -1.130 1.00 90.44 115 LEU A CA 1
ATOM 834 C C . LEU A 1 115 ? -8.750 -11.377 -0.007 1.00 90.44 115 LEU A C 1
ATOM 836 O O . LEU A 1 115 ? -8.637 -10.956 1.141 1.00 90.44 115 LEU A O 1
ATOM 840 N N . GLN A 1 116 ? -9.475 -12.460 -0.309 1.00 87.50 116 GLN A N 1
ATOM 841 C CA . GLN A 1 116 ? -10.222 -13.214 0.696 1.00 87.50 116 GLN A CA 1
ATOM 842 C C . GLN A 1 116 ? -9.296 -13.918 1.706 1.00 87.50 116 GLN A C 1
ATOM 844 O O . GLN A 1 116 ? -8.160 -14.272 1.380 1.00 87.50 116 GLN A O 1
ATOM 849 N N . PRO A 1 117 ? -9.775 -14.165 2.939 1.00 80.94 117 PRO A N 1
ATOM 850 C CA . PRO A 1 117 ? -9.072 -15.019 3.891 1.00 80.94 117 PRO A CA 1
ATOM 851 C C . PRO A 1 117 ? -8.818 -16.416 3.306 1.00 80.94 117 PRO A C 1
ATOM 853 O O . PRO A 1 117 ? -9.731 -17.027 2.760 1.00 80.94 117 PRO A O 1
ATOM 856 N N . GLY A 1 118 ? -7.593 -16.926 3.449 1.00 84.12 118 GLY A N 1
ATOM 857 C CA . GLY A 1 118 ? -7.170 -18.213 2.875 1.00 84.12 118 GLY A CA 1
ATOM 858 C C . GLY A 1 118 ? -6.491 -18.104 1.506 1.00 84.12 118 GLY A C 1
ATOM 859 O O . GLY A 1 118 ? -5.800 -19.038 1.115 1.00 84.12 118 GLY A O 1
ATOM 860 N N . GLU A 1 119 ? -6.616 -16.956 0.836 1.00 88.94 119 GLU A N 1
ATOM 861 C CA . GLU A 1 119 ? -5.906 -16.632 -0.405 1.00 88.94 119 GLU A CA 1
ATOM 862 C C . GLU A 1 119 ? -4.641 -15.802 -0.091 1.00 88.94 119 GLU A C 1
ATOM 864 O O . GLU A 1 119 ? -3.929 -16.073 0.879 1.00 88.94 119 GLU A O 1
ATOM 869 N N . LEU A 1 120 ? -4.344 -14.768 -0.886 1.00 90.75 120 LEU A N 1
ATOM 870 C CA . LEU A 1 120 ? -3.193 -13.883 -0.668 1.00 90.75 120 LEU A CA 1
ATOM 871 C C . LEU A 1 120 ? -3.472 -12.822 0.413 1.00 90.75 120 LEU A C 1
ATOM 873 O O . LEU A 1 120 ? -2.586 -12.452 1.186 1.00 90.75 120 LEU A O 1
ATOM 877 N N . GLY A 1 121 ? -4.715 -12.343 0.495 1.00 92.06 121 GLY A N 1
ATOM 878 C CA . GLY A 1 121 ? -5.145 -11.298 1.422 1.00 92.06 121 GLY A CA 1
ATOM 879 C C . GLY A 1 121 ? -4.703 -9.885 1.020 1.00 92.06 121 GLY A C 1
ATOM 880 O O . GLY A 1 121 ? -4.007 -9.677 0.025 1.00 92.06 121 GLY A O 1
ATOM 881 N N . CYS A 1 122 ? -5.102 -8.883 1.810 1.00 92.81 122 CYS A N 1
ATOM 882 C CA . CYS A 1 122 ? -4.608 -7.510 1.664 1.00 92.81 122 CYS A CA 1
ATOM 883 C C . CYS A 1 122 ? -3.231 -7.373 2.331 1.00 92.81 122 CYS A C 1
ATOM 885 O O . CYS A 1 122 ? -3.158 -7.054 3.515 1.00 92.81 122 CYS A O 1
ATOM 887 N N . ARG A 1 123 ? -2.165 -7.696 1.587 1.00 93.19 123 ARG A N 1
ATOM 888 C CA . ARG A 1 123 ? -0.784 -7.734 2.092 1.00 93.19 123 ARG A CA 1
ATOM 889 C C . ARG A 1 123 ? 0.209 -7.061 1.160 1.00 93.19 123 ARG A C 1
ATOM 891 O O . ARG A 1 123 ? 0.007 -7.024 -0.059 1.00 93.19 123 ARG A O 1
ATOM 898 N N . GLY A 1 124 ? 1.334 -6.617 1.717 1.00 89.31 124 GLY A N 1
ATOM 899 C CA . GLY A 1 124 ? 2.439 -6.048 0.942 1.00 89.31 124 GLY A CA 1
ATOM 900 C C . GLY A 1 124 ? 3.004 -7.056 -0.067 1.00 89.31 124 GLY A C 1
ATOM 901 O O . GLY A 1 124 ? 3.377 -6.694 -1.183 1.00 89.31 124 GLY A O 1
ATOM 902 N N . THR A 1 125 ? 2.999 -8.346 0.276 1.00 91.06 125 THR A N 1
ATOM 903 C CA . THR A 1 125 ? 3.379 -9.440 -0.633 1.00 91.06 125 THR A CA 1
ATOM 904 C C . THR A 1 125 ? 2.371 -9.646 -1.769 1.00 91.06 125 THR A C 1
ATOM 906 O O . THR A 1 125 ? 2.774 -9.918 -2.902 1.00 91.06 125 THR A O 1
ATOM 909 N N . THR A 1 126 ? 1.073 -9.443 -1.520 1.00 92.00 126 THR A N 1
ATOM 910 C CA . THR A 1 126 ? 0.025 -9.495 -2.555 1.00 92.00 126 THR A CA 1
ATOM 911 C C . THR A 1 126 ? 0.224 -8.412 -3.602 1.00 92.00 126 THR A C 1
ATOM 913 O O . THR A 1 126 ? 0.102 -8.692 -4.791 1.00 92.00 126 THR A O 1
ATOM 916 N N . ALA A 1 127 ? 0.621 -7.200 -3.190 1.00 89.62 127 ALA A N 1
ATOM 917 C CA . ALA A 1 127 ? 0.936 -6.105 -4.115 1.00 89.62 127 ALA A CA 1
ATOM 918 C C . ALA A 1 127 ? 2.017 -6.485 -5.142 1.00 89.62 127 ALA A C 1
ATOM 920 O O . ALA A 1 127 ? 2.140 -5.865 -6.194 1.00 89.62 127 ALA A O 1
ATOM 921 N N . ARG A 1 128 ? 2.806 -7.516 -4.849 1.00 90.06 128 ARG A N 1
ATOM 922 C CA . ARG A 1 128 ? 3.901 -7.988 -5.692 1.00 90.06 128 ARG A CA 1
ATOM 923 C C . ARG A 1 128 ? 3.633 -9.306 -6.395 1.00 90.06 128 ARG A C 1
ATOM 925 O O . ARG A 1 128 ? 4.462 -9.735 -7.191 1.00 90.06 128 ARG A O 1
ATOM 932 N N . SER A 1 129 ? 2.525 -9.955 -6.070 1.00 87.31 129 SER A N 1
ATOM 933 C CA . SER A 1 129 ? 2.162 -11.225 -6.680 1.00 87.31 129 SER A CA 1
ATOM 934 C C . SER A 1 129 ? 1.775 -11.018 -8.142 1.00 87.31 129 SER A C 1
ATOM 936 O O . SER A 1 129 ? 1.393 -9.919 -8.554 1.00 87.31 129 SER A O 1
ATOM 938 N N . ASP A 1 130 ? 1.874 -12.077 -8.939 1.00 82.25 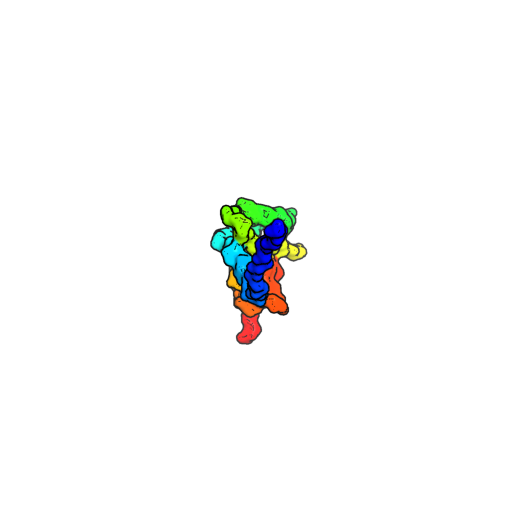130 ASP A N 1
ATOM 939 C CA . ASP A 1 130 ? 1.293 -12.068 -10.275 1.00 82.25 130 ASP A CA 1
ATOM 940 C C . ASP A 1 130 ? -0.220 -12.249 -10.144 1.00 82.25 130 ASP A C 1
ATOM 942 O O . ASP A 1 130 ? -0.707 -13.328 -9.818 1.00 82.25 130 ASP A O 1
ATOM 946 N N . LEU A 1 131 ? -0.951 -11.151 -10.320 1.00 80.38 131 LEU A N 1
ATOM 947 C CA . LEU A 1 131 ? -2.403 -11.093 -10.133 1.00 80.38 131 LEU A CA 1
ATOM 948 C C . LEU A 1 131 ? -3.167 -11.320 -11.440 1.00 80.38 131 LEU A C 1
ATOM 950 O O . LEU A 1 131 ? -4.370 -11.048 -11.507 1.00 80.38 131 LEU A O 1
ATOM 954 N N . ARG A 1 132 ? -2.478 -11.775 -12.493 1.00 69.38 132 ARG A N 1
ATOM 955 C CA . ARG A 1 132 ? -3.137 -12.192 -13.728 1.00 69.38 132 ARG A CA 1
ATOM 956 C C . ARG A 1 132 ? -4.128 -13.315 -13.403 1.00 69.38 132 ARG A C 1
ATOM 958 O O . ARG A 1 132 ? -3.739 -14.271 -12.732 1.00 69.38 132 ARG A O 1
ATOM 965 N N . PRO A 1 133 ? -5.389 -13.213 -13.863 1.00 54.28 133 PRO A N 1
ATOM 966 C CA . PRO A 1 133 ? -6.347 -14.291 -13.685 1.00 54.28 133 PRO A CA 1
ATOM 967 C C . PRO A 1 133 ? -5.762 -15.598 -14.238 1.00 54.28 133 PRO A C 1
ATOM 969 O O . PRO A 1 133 ? -5.217 -15.586 -15.348 1.00 54.28 133 PRO A O 1
ATOM 972 N N . PRO A 1 134 ? -5.846 -16.722 -13.509 1.00 50.12 134 PRO A N 1
ATOM 973 C CA . PRO A 1 134 ? -5.611 -18.018 -14.099 1.00 50.12 134 PRO A CA 1
ATOM 974 C C . PRO A 1 134 ? -6.779 -18.275 -15.050 1.00 50.12 134 PRO A C 1
ATOM 976 O O . PRO A 1 134 ? -7.861 -18.650 -14.606 1.00 50.12 134 PRO A O 1
ATOM 979 N N . HIS A 1 135 ? -6.504 -18.097 -16.344 1.00 47.59 135 HIS A N 1
ATOM 980 C CA . HIS A 1 135 ? -7.345 -18.484 -17.485 1.00 47.59 135 HIS A CA 1
ATOM 981 C C . HIS A 1 135 ? -8.474 -17.504 -17.841 1.00 47.59 135 HIS A C 1
ATOM 983 O O . HIS A 1 135 ? -9.369 -17.244 -17.008 1.00 47.59 135 HIS A O 1
#

Radius of gyration: 22.92 Å; chains: 1; bounding box: 66×30×81 Å

Sequence (135 aa):
MERSPHGPSDRLPGRGEVGDAAARHLSGLRGPEGAADAILAVVADASATVSTSELESAILARLTAPTGPYEQLAPLEVVRTADGAIGASMGTERRCVLVRRVDGTERVYAPRVYLQPGELGCRGTTARSDLRPPH

Foldseek 3Di:
DDDDDDDDDDDDDDDDPPDPPVVVLQVQEDACPCLLVLLQVLLQPDDLPDDQVNSVVSSVVRDDDRDDPSHDYFDKAWDADPLGKIWIWGHWLVGIWIWIDDPGIDTDDADSVQQDPPHVHRYSVVSVDDRPDPD

pLDDT: mean 78.2, std 19.18, range [36.72, 96.5]

Secondary structure (DSSP, 8-state):
-----------PPP----S-HHHHHHTTEE-STTHHHHHHHHHHH--TT--HHHHHHHHHTTSPPP-STT-EEPPEEEEE-TT--EEEEEEETTEEEEEEESSSEEEE---TTTTSTTSS-S-TTGGGS------